Protein AF-Q9U0Q1-F1 (afdb_monomer)

Sequence (80 aa):
KNNNNEEPSDKHIEQYLKKIQYSLSTEWSPCSVTCGNGIQVRIKPGSADKPKDQLDYENDIEKKICKMEKCSSVFNVVNT

InterPro domains:
  IPR000884 Thrombospondin type-1 (TSP1) repeat [PF00090] (23-71)
  IPR000884 Thrombospondin type-1 (TSP1) repeat [PS50092] (19-72)
  IPR000884 Thrombospondin type-1 (TSP1) repeat [SM00209] (22-72)
  IPR003067 Plasmodium circumsporozoite protein [PR01303] (10-28)
  IPR003067 Plasmodium circumsporozoite protein [PR01303] (29-46)
  IPR003067 Plasmodium circumsporozoite protein [PR01303] (56-74)
  IPR003067 Plasmodium circumsporozoite protein [PR01303] (75-80)
  IPR036383 Thrombospondin type-1 repeat superfamily [G3DSA:2.20.100.10] (2-78)
  IPR036383 Thrombospondin type-1 repeat superfamily [SSF82895] (22-71)

Secondary structure (DSSP, 8-state):
------PPPHHHHHHHHHHHTTT--SSPPPPS-SSSEEEEEEE-GGGTTS-GGG--TTTTEEEEEEE-SPP---------

Solvent-accessible surface area (backbone atoms only — not comparable to full-atom values): 5124 Å² total; per-residue (Å²): 138,85,78,78,71,83,64,82,53,66,69,59,53,54,53,49,48,67,73,39,52,89,79,61,38,66,54,76,45,70,54,73,46,88,36,31,78,31,43,23,43,23,33,34,79,93,41,63,88,53,58,82,93,73,61,44,76,80,84,27,40,46,78,45,81,33,79,46,58,75,65,76,86,74,75,80,74,77,84,124

Nearest PDB structures (foldseek):
  3vdj-assembly1_A  TM=9.931E-01  e=5.796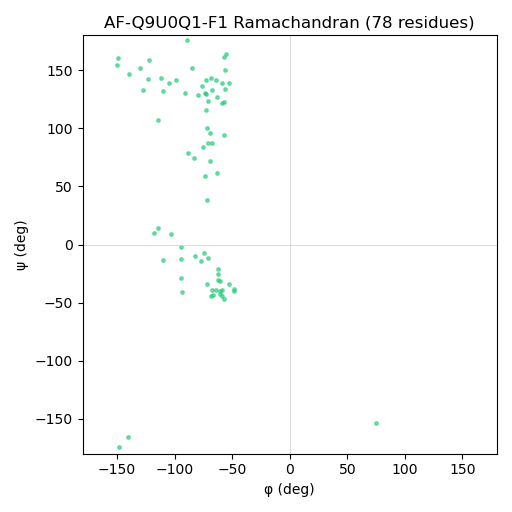E-12  Plasmodium falciparum 3D7
  7rxi-assembly1_A  TM=9.913E-01  e=3.687E-11  Plasmodium falciparum 3D7
  7rxj-assembly1_G  TM=9.794E-01  e=1.783E-10  Plasmodium falciparum 3D7
  8oil-assembly1_A  TM=5.929E-01  e=1.134E-09  Plasmodium falciparum
  1lsl-assembly1_A  TM=6.854E-01  e=6.039E-03  Homo sapiens

Structure (mmCIF, N/CA/C/O backbone):
data_AF-Q9U0Q1-F1
#
_entry.id   AF-Q9U0Q1-F1
#
loop_
_atom_site.group_PDB
_atom_site.id
_atom_site.type_symbol
_atom_site.label_atom_id
_atom_site.label_alt_id
_atom_site.label_comp_id
_atom_site.label_asym_id
_atom_site.label_entity_id
_atom_site.label_seq_id
_atom_site.pdbx_PDB_ins_code
_atom_site.Cartn_x
_atom_site.Cartn_y
_atom_site.Cartn_z
_atom_site.occupancy
_atom_site.B_iso_or_equiv
_atom_site.auth_seq_id
_atom_site.auth_comp_id
_atom_site.auth_asym_id
_atom_site.auth_atom_id
_atom_site.pdbx_PDB_model_num
ATOM 1 N N . LYS A 1 1 ? 11.043 6.796 29.524 1.00 37.19 1 LYS A N 1
ATOM 2 C CA . LYS A 1 1 ? 10.991 7.479 28.208 1.00 37.19 1 LYS A CA 1
ATOM 3 C C . LYS A 1 1 ? 10.186 6.580 27.279 1.00 37.19 1 LYS A C 1
ATOM 5 O O . LYS A 1 1 ? 10.716 5.667 26.670 1.00 37.19 1 LYS A O 1
ATOM 10 N N . ASN A 1 2 ? 8.873 6.730 27.365 1.00 44.81 2 ASN A N 1
ATOM 11 C CA . ASN A 1 2 ? 7.835 5.966 26.684 1.00 44.81 2 ASN A CA 1
ATOM 12 C C . ASN A 1 2 ? 7.561 6.626 25.332 1.00 44.81 2 ASN A C 1
ATOM 14 O O . ASN A 1 2 ? 6.610 7.385 25.179 1.00 44.81 2 ASN A O 1
ATOM 18 N N . ASN A 1 3 ? 8.436 6.366 24.366 1.00 45.88 3 ASN A N 1
ATOM 19 C CA . ASN A 1 3 ? 8.228 6.821 23.000 1.00 45.88 3 ASN A CA 1
ATOM 20 C C . ASN A 1 3 ? 7.308 5.813 22.300 1.00 45.88 3 ASN A C 1
ATOM 22 O O . ASN A 1 3 ? 7.767 5.012 21.494 1.00 45.88 3 ASN A O 1
ATOM 26 N N . ASN A 1 4 ? 6.012 5.846 22.623 1.00 48.47 4 ASN A N 1
ATOM 27 C CA . ASN A 1 4 ? 4.967 5.217 21.808 1.00 48.47 4 ASN A CA 1
ATOM 28 C C . ASN A 1 4 ? 4.740 6.064 20.545 1.00 48.47 4 ASN A C 1
ATOM 30 O O . ASN A 1 4 ? 3.648 6.575 20.304 1.00 48.47 4 ASN A O 1
ATOM 34 N N . ASN A 1 5 ? 5.797 6.249 19.754 1.00 52.03 5 ASN A N 1
ATOM 35 C CA . ASN A 1 5 ? 5.630 6.606 18.359 1.00 52.03 5 ASN A CA 1
ATOM 36 C C . ASN A 1 5 ? 5.042 5.347 17.720 1.00 52.03 5 ASN A C 1
ATOM 38 O O . ASN A 1 5 ? 5.780 4.399 17.470 1.00 52.03 5 ASN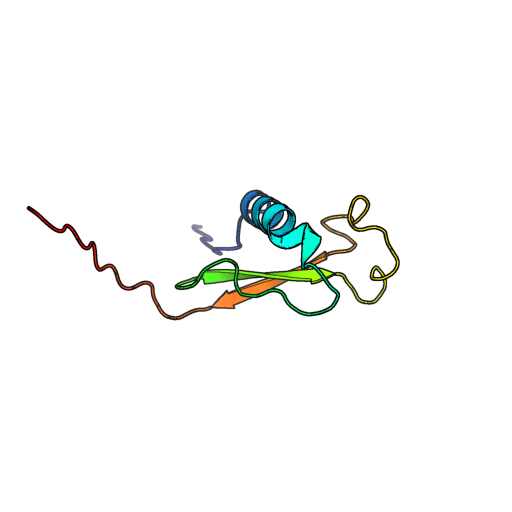 A O 1
ATOM 42 N N . GLU A 1 6 ? 3.713 5.303 17.589 1.00 62.72 6 GLU A N 1
ATOM 43 C CA . GLU A 1 6 ? 2.941 4.259 16.900 1.00 62.72 6 GLU A CA 1
ATOM 44 C C . GLU A 1 6 ? 3.298 4.238 15.406 1.00 62.72 6 GLU A C 1
ATOM 46 O O . GLU A 1 6 ? 2.483 4.521 14.528 1.00 62.72 6 GLU A O 1
ATOM 51 N N . GLU A 1 7 ? 4.558 3.964 15.104 1.00 64.44 7 GLU A N 1
ATOM 52 C CA . GLU A 1 7 ? 4.981 3.599 13.775 1.00 64.44 7 GLU A CA 1
ATOM 53 C C . GLU A 1 7 ? 4.472 2.171 13.526 1.00 64.44 7 GLU A C 1
ATOM 55 O O . GLU A 1 7 ? 4.630 1.299 14.392 1.00 64.44 7 GLU A O 1
ATOM 60 N N . PRO A 1 8 ? 3.786 1.911 12.401 1.00 70.38 8 PRO A N 1
ATOM 61 C CA . PRO A 1 8 ? 3.327 0.570 12.084 1.00 70.38 8 PRO A CA 1
ATOM 62 C C . PRO A 1 8 ? 4.532 -0.373 12.062 1.00 70.38 8 PRO A C 1
ATOM 64 O O . PRO A 1 8 ? 5.481 -0.141 11.322 1.00 70.38 8 PRO A O 1
ATOM 67 N N . SER A 1 9 ? 4.499 -1.430 12.878 1.00 82.44 9 SER A N 1
ATOM 68 C CA . SER A 1 9 ? 5.570 -2.433 12.909 1.00 82.44 9 SER A CA 1
ATOM 69 C C . SER A 1 9 ? 5.841 -2.966 11.500 1.00 82.44 9 SER A C 1
ATOM 71 O O . SER A 1 9 ? 4.887 -3.275 10.783 1.00 82.44 9 SER A O 1
ATOM 73 N N . ASP A 1 10 ? 7.112 -3.154 11.132 1.00 84.69 10 ASP A N 1
ATOM 74 C CA . ASP A 1 10 ? 7.512 -3.664 9.811 1.00 84.69 10 ASP A CA 1
ATOM 75 C C . ASP A 1 10 ? 6.744 -4.921 9.397 1.00 84.69 10 ASP A C 1
ATOM 77 O O . ASP A 1 10 ? 6.269 -5.039 8.269 1.00 84.69 10 ASP A O 1
ATOM 81 N N . LYS A 1 11 ? 6.481 -5.814 10.357 1.00 87.25 11 LYS A N 1
ATOM 82 C CA . LYS A 1 11 ? 5.680 -7.023 10.142 1.00 87.25 11 LYS A CA 1
ATOM 83 C C . LYS A 1 11 ? 4.263 -6.720 9.640 1.00 87.25 11 LYS A C 1
ATOM 85 O O . LYS A 1 11 ? 3.740 -7.449 8.800 1.00 87.25 11 LYS A O 1
ATOM 90 N N . HIS A 1 12 ? 3.620 -5.673 10.159 1.00 87.19 12 HIS A N 1
ATOM 91 C CA . HIS A 1 12 ? 2.290 -5.256 9.710 1.00 87.19 12 HIS A CA 1
ATOM 92 C C . HIS A 1 12 ? 2.336 -4.723 8.273 1.00 87.19 12 HIS A C 1
ATOM 94 O O . HIS A 1 12 ? 1.449 -5.017 7.470 1.00 87.19 12 HIS A O 1
ATOM 100 N N . ILE A 1 13 ? 3.393 -3.985 7.930 1.00 89.19 13 ILE A N 1
ATOM 101 C CA . ILE A 1 13 ? 3.587 -3.427 6.591 1.00 89.19 13 ILE A CA 1
ATOM 102 C C . ILE A 1 13 ? 3.863 -4.550 5.581 1.00 89.19 13 ILE A C 1
ATOM 104 O O . ILE A 1 13 ? 3.225 -4.588 4.532 1.00 89.19 13 ILE A O 1
ATOM 108 N N . GLU A 1 14 ? 4.720 -5.519 5.911 1.00 89.31 14 GLU A N 1
ATOM 109 C CA . GLU A 1 14 ? 4.974 -6.703 5.078 1.00 89.31 14 GLU A CA 1
ATOM 110 C C . GLU A 1 14 ? 3.709 -7.532 4.826 1.00 89.31 14 GLU A C 1
ATOM 112 O O . GLU A 1 14 ? 3.443 -7.966 3.701 1.00 89.31 14 GLU A O 1
ATOM 117 N N . GLN A 1 15 ? 2.903 -7.758 5.868 1.00 91.12 15 GLN A N 1
ATOM 118 C CA . GLN A 1 15 ? 1.623 -8.456 5.738 1.00 91.12 15 GLN A CA 1
ATOM 119 C C . GLN A 1 15 ? 0.678 -7.712 4.796 1.00 91.12 15 GLN A C 1
ATOM 121 O O . GLN A 1 15 ? 0.017 -8.329 3.956 1.00 91.12 15 GLN A O 1
ATOM 126 N N . TYR A 1 16 ? 0.627 -6.387 4.917 1.00 92.19 16 TYR A N 1
ATOM 127 C CA . TYR A 1 16 ? -0.194 -5.557 4.056 1.00 92.19 16 TYR A CA 1
ATOM 128 C C . TYR A 1 16 ? 0.298 -5.576 2.602 1.00 92.19 16 TYR A C 1
ATOM 130 O O . TYR A 1 16 ? -0.510 -5.790 1.700 1.00 92.19 16 TYR A O 1
ATOM 138 N N . LEU A 1 17 ? 1.611 -5.475 2.370 1.00 90.75 17 LEU A N 1
ATOM 139 C CA . LEU A 1 17 ? 2.229 -5.595 1.045 1.00 90.75 17 LEU A CA 1
ATOM 140 C C . LEU A 1 17 ? 1.887 -6.925 0.371 1.00 90.75 17 LEU A C 1
ATOM 142 O O . LEU A 1 17 ? 1.439 -6.929 -0.773 1.00 90.75 17 LEU A O 1
ATOM 146 N N . LYS A 1 18 ? 2.001 -8.046 1.095 1.00 90.44 18 LYS A N 1
ATOM 147 C CA . LYS A 1 18 ? 1.592 -9.369 0.590 1.00 90.44 18 LYS A CA 1
ATOM 148 C C . LYS A 1 18 ? 0.104 -9.417 0.243 1.00 90.44 18 LYS A C 1
ATOM 150 O O . LYS A 1 18 ? -0.266 -9.990 -0.778 1.00 90.44 18 LYS A O 1
ATOM 155 N N . LYS A 1 19 ? -0.754 -8.789 1.056 1.00 92.31 19 LYS A N 1
ATOM 156 C CA . LYS A 1 19 ? -2.206 -8.730 0.818 1.00 92.31 19 LYS A CA 1
ATOM 157 C C . LYS A 1 19 ? -2.553 -7.974 -0.466 1.00 92.31 19 LYS A C 1
ATOM 159 O O . LYS A 1 19 ? -3.465 -8.389 -1.175 1.00 92.31 19 LYS A O 1
ATOM 164 N N . ILE A 1 20 ? -1.849 -6.882 -0.762 1.00 91.62 20 ILE A N 1
ATOM 165 C CA . ILE A 1 20 ? -2.144 -6.024 -1.919 1.00 91.62 20 ILE A CA 1
ATOM 166 C C . ILE A 1 20 ? -1.190 -6.224 -3.100 1.00 91.62 20 ILE A C 1
ATOM 168 O O . ILE A 1 20 ? -1.264 -5.459 -4.056 1.00 91.62 20 ILE A O 1
ATOM 172 N N . GLN A 1 21 ? -0.316 -7.237 -3.071 1.00 89.25 21 GLN A N 1
ATOM 173 C CA . GLN A 1 21 ? 0.748 -7.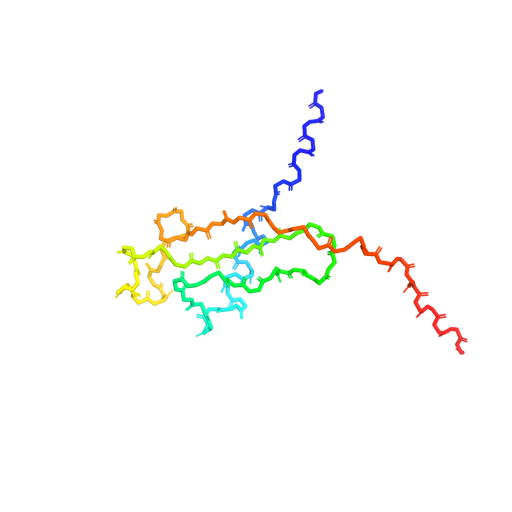454 -4.063 1.00 89.25 21 GLN A CA 1
ATOM 174 C C . GLN A 1 21 ? 0.255 -7.362 -5.518 1.00 89.25 21 GLN A C 1
ATOM 176 O O . GLN A 1 21 ? 0.889 -6.742 -6.370 1.00 89.25 21 GLN A O 1
ATOM 181 N N . TYR A 1 22 ? -0.930 -7.904 -5.810 1.00 88.19 22 TYR A N 1
ATOM 182 C CA . TYR A 1 22 ? -1.486 -7.904 -7.162 1.00 88.19 22 TYR A CA 1
ATOM 183 C C . TYR A 1 22 ? -1.961 -6.518 -7.612 1.00 88.19 22 TYR A C 1
ATOM 185 O O . TYR A 1 22 ? -1.781 -6.171 -8.777 1.00 88.19 22 TYR A O 1
ATOM 193 N N . SER A 1 23 ? -2.475 -5.699 -6.692 1.00 89.81 23 SER A N 1
ATOM 194 C CA . SER A 1 23 ? -2.925 -4.322 -6.938 1.00 89.81 23 SER A CA 1
ATOM 195 C C . SER A 1 23 ? -1.862 -3.259 -6.635 1.00 89.81 23 SER A C 1
ATOM 197 O O . SER A 1 23 ? -2.120 -2.071 -6.807 1.00 89.81 23 SER A O 1
ATOM 199 N N . LEU A 1 24 ? -0.682 -3.661 -6.156 1.00 91.44 24 LEU A N 1
ATOM 200 C CA . LEU A 1 24 ? 0.406 -2.749 -5.825 1.00 91.44 24 LEU A CA 1
ATOM 201 C C . LEU A 1 24 ? 0.951 -2.092 -7.102 1.00 91.44 24 LEU A C 1
ATOM 203 O O . LEU A 1 24 ? 1.182 -2.775 -8.104 1.00 91.44 24 LEU A O 1
ATOM 207 N N . SER A 1 25 ? 1.131 -0.773 -7.050 1.00 92.25 25 SER A N 1
ATOM 208 C CA . SER A 1 25 ? 1.588 0.067 -8.161 1.00 92.25 25 SER A CA 1
ATOM 209 C C . SER A 1 25 ? 2.395 1.263 -7.636 1.00 92.25 25 SER A C 1
ATOM 211 O O . SER A 1 25 ? 2.666 1.356 -6.437 1.00 92.25 25 SER A O 1
ATOM 213 N N . THR A 1 26 ? 2.778 2.179 -8.525 1.00 93.44 26 THR A N 1
ATOM 214 C CA . THR A 1 26 ? 3.412 3.459 -8.170 1.00 93.44 26 THR A CA 1
ATOM 215 C C . THR A 1 26 ? 2.457 4.452 -7.507 1.00 93.44 26 THR A C 1
ATOM 217 O O . THR A 1 26 ? 2.899 5.457 -6.951 1.00 93.44 26 THR A O 1
ATOM 220 N N . GLU A 1 27 ? 1.153 4.178 -7.536 1.00 94.56 27 GLU A N 1
ATOM 221 C CA . GLU A 1 27 ? 0.150 4.951 -6.812 1.00 94.56 27 GLU A CA 1
ATOM 222 C C . GLU A 1 27 ? 0.008 4.463 -5.370 1.00 94.56 27 GLU A C 1
ATOM 224 O O . GLU A 1 27 ? 0.233 3.293 -5.050 1.00 94.56 27 GLU A O 1
ATOM 229 N N . TRP A 1 28 ? -0.384 5.376 -4.480 1.00 94.75 28 TRP A N 1
ATOM 230 C CA . TRP A 1 28 ? -0.616 5.038 -3.078 1.00 94.75 28 TRP A CA 1
ATOM 231 C C . TRP A 1 28 ? -1.756 4.032 -2.935 1.00 94.75 28 TRP A C 1
ATOM 233 O O . TRP A 1 28 ? -2.876 4.278 -3.383 1.00 94.75 28 TRP A O 1
ATOM 243 N N . SER A 1 29 ? -1.482 2.930 -2.237 1.00 94.88 29 SER A N 1
ATOM 244 C CA . SER A 1 29 ? -2.502 1.965 -1.838 1.00 94.88 29 SER A CA 1
ATOM 245 C C . SER A 1 29 ? -3.604 2.628 -1.001 1.00 94.88 29 SER A C 1
ATOM 247 O O . SER A 1 29 ? -3.370 3.676 -0.384 1.00 94.88 29 SER A O 1
ATOM 249 N N . PRO A 1 30 ? -4.788 2.005 -0.869 1.00 94.81 30 PRO A N 1
ATOM 250 C CA . PRO A 1 30 ? -5.716 2.374 0.197 1.00 94.81 30 PRO A CA 1
ATOM 251 C C . PRO A 1 30 ? -5.039 2.281 1.576 1.00 94.81 30 PRO A C 1
ATOM 253 O O . PRO A 1 30 ? -3.967 1.695 1.724 1.00 94.81 30 PRO A O 1
ATOM 256 N N . CYS A 1 31 ? -5.644 2.884 2.598 1.00 94.44 31 CYS A N 1
ATOM 257 C CA . CYS A 1 31 ? -5.147 2.733 3.964 1.00 94.44 31 CYS A CA 1
ATOM 258 C C . CYS A 1 31 ? -5.272 1.263 4.408 1.00 94.44 31 CYS A C 1
ATOM 260 O O . CYS A 1 31 ? -6.251 0.594 4.067 1.00 94.44 31 CYS A O 1
ATOM 262 N N . SER A 1 32 ? -4.292 0.746 5.157 1.00 93.56 32 SER A N 1
ATOM 263 C CA . SER A 1 32 ? -4.318 -0.639 5.657 1.00 93.56 32 SER A CA 1
ATOM 264 C C . SER A 1 32 ? -5.493 -0.922 6.597 1.00 93.56 32 SER A C 1
ATOM 266 O O . SER A 1 32 ? -5.900 -2.076 6.749 1.00 93.56 32 SER A O 1
ATOM 268 N N . VAL A 1 33 ? -6.055 0.134 7.185 1.00 91.44 33 VAL A N 1
ATOM 269 C CA . VAL A 1 33 ? -7.201 0.121 8.094 1.00 91.44 33 VAL A CA 1
ATOM 270 C C . VAL A 1 33 ? -8.323 1.003 7.552 1.00 91.44 33 VAL A C 1
ATOM 272 O O . VAL A 1 33 ? -8.098 1.917 6.762 1.00 91.44 33 VAL A O 1
ATOM 275 N N . THR A 1 34 ? -9.546 0.753 8.010 1.00 90.94 34 THR A N 1
ATOM 276 C CA . THR A 1 34 ? -10.719 1.591 7.714 1.00 90.94 34 THR A CA 1
ATOM 277 C C . THR A 1 34 ? -10.987 2.640 8.795 1.00 90.94 34 THR A C 1
ATOM 279 O O . THR A 1 34 ? -11.767 3.559 8.569 1.00 90.94 34 THR A O 1
ATOM 282 N N . CYS A 1 35 ? -10.333 2.530 9.954 1.00 90.62 35 CYS A N 1
ATOM 283 C CA . CYS A 1 35 ? -10.429 3.456 11.078 1.00 90.62 35 CYS A CA 1
ATOM 284 C C . CYS A 1 35 ? -9.106 3.478 11.867 1.00 90.62 35 CYS A C 1
ATOM 286 O O . CYS A 1 35 ? -8.355 2.505 11.849 1.00 90.62 35 CYS A O 1
ATOM 288 N N . GLY A 1 36 ? -8.813 4.575 12.565 1.00 89.50 36 GLY A N 1
ATOM 289 C CA . GLY A 1 36 ? -7.586 4.752 13.342 1.00 89.50 36 GLY A CA 1
ATOM 290 C C . GLY A 1 36 ? -6.338 5.020 12.492 1.00 89.50 36 GLY A C 1
ATOM 291 O O . GLY A 1 36 ? -6.419 5.567 11.392 1.00 89.50 36 GLY A O 1
ATOM 292 N N . ASN A 1 37 ? -5.170 4.665 13.027 1.00 90.44 37 ASN A N 1
ATOM 293 C CA . ASN A 1 37 ? -3.879 4.834 12.359 1.00 90.44 37 ASN A CA 1
ATOM 294 C C . ASN A 1 37 ? -3.540 3.575 11.549 1.00 90.44 37 ASN A C 1
ATOM 296 O O . ASN A 1 37 ? -3.580 2.467 12.080 1.00 90.44 37 ASN A O 1
ATOM 300 N N . GLY A 1 38 ? -3.172 3.742 10.281 1.00 91.00 38 GLY A N 1
ATOM 301 C CA . GLY A 1 38 ? -2.700 2.657 9.423 1.00 91.00 38 GLY A CA 1
ATOM 302 C C . GLY A 1 38 ? -1.543 3.076 8.532 1.00 91.00 38 GLY A C 1
ATOM 303 O O . GLY A 1 38 ? -0.937 4.133 8.717 1.00 91.00 38 GLY A O 1
ATOM 304 N N . ILE A 1 39 ? -1.256 2.249 7.529 1.00 93.19 39 ILE A N 1
ATOM 305 C CA . ILE A 1 39 ? -0.193 2.489 6.553 1.00 93.19 39 ILE A CA 1
ATOM 306 C C . ILE A 1 39 ? -0.744 2.489 5.124 1.00 93.19 39 ILE A C 1
ATOM 308 O O . ILE A 1 39 ? -1.630 1.707 4.783 1.00 93.19 39 ILE A O 1
ATOM 312 N N . GLN A 1 40 ? -0.203 3.364 4.284 1.00 94.00 40 GLN A N 1
ATOM 313 C CA . GLN A 1 40 ? -0.297 3.281 2.830 1.00 94.00 40 GLN A CA 1
ATOM 314 C C . GLN A 1 40 ? 1.085 2.981 2.270 1.00 94.00 40 GLN A C 1
ATOM 316 O O . GLN A 1 40 ? 2.091 3.494 2.767 1.00 94.00 40 GLN A O 1
ATOM 321 N N . VAL A 1 41 ? 1.121 2.179 1.214 1.00 94.50 41 VAL A N 1
ATOM 322 C CA . VAL A 1 41 ? 2.358 1.779 0.548 1.00 94.50 41 VAL A CA 1
ATOM 323 C C . VAL A 1 41 ? 2.254 2.005 -0.953 1.00 94.50 41 VAL A C 1
ATOM 325 O O . VAL A 1 41 ? 1.159 1.982 -1.517 1.00 94.50 41 VAL A O 1
ATOM 328 N N . ARG A 1 42 ? 3.393 2.239 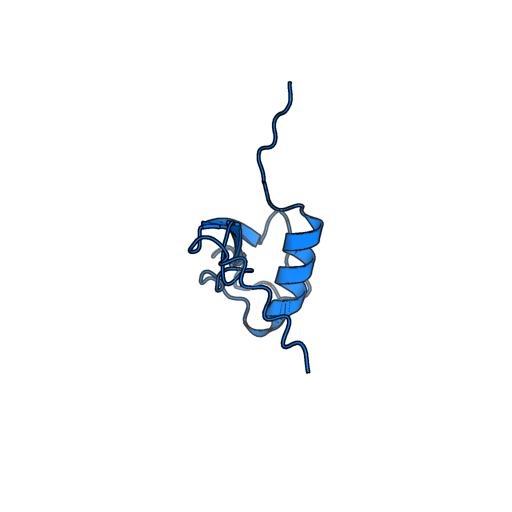-1.598 1.00 94.69 42 ARG A N 1
ATOM 329 C CA . ARG A 1 42 ? 3.511 2.298 -3.060 1.00 94.69 42 ARG A CA 1
ATOM 330 C C . ARG A 1 42 ? 4.888 1.839 -3.515 1.00 94.69 42 ARG A C 1
ATOM 332 O O . ARG A 1 42 ? 5.837 1.873 -2.734 1.00 94.69 42 ARG A O 1
ATOM 339 N N . ILE A 1 43 ? 4.997 1.469 -4.783 1.00 93.94 43 ILE A N 1
ATOM 340 C CA . ILE A 1 43 ? 6.279 1.223 -5.448 1.00 93.94 43 ILE A CA 1
ATOM 341 C C . ILE A 1 43 ? 6.916 2.577 -5.765 1.00 93.94 43 ILE A C 1
ATOM 343 O O . ILE A 1 43 ? 6.237 3.494 -6.237 1.00 93.94 43 ILE A O 1
ATOM 347 N N . LYS A 1 44 ? 8.218 2.722 -5.523 1.00 94.06 44 LYS A N 1
ATOM 348 C CA . LYS A 1 44 ? 8.961 3.905 -5.962 1.00 94.06 44 LYS A CA 1
ATOM 349 C C . LYS A 1 44 ? 8.861 4.041 -7.481 1.00 94.06 44 LYS A C 1
ATOM 351 O O . LYS A 1 44 ? 9.031 3.044 -8.179 1.00 94.06 44 LYS A O 1
ATOM 356 N N . PRO A 1 45 ? 8.680 5.256 -8.027 1.00 90.31 45 PRO A N 1
ATOM 357 C CA . PRO A 1 45 ? 8.661 5.454 -9.476 1.00 90.31 45 PRO A CA 1
ATOM 358 C C . PRO A 1 45 ? 9.896 4.881 -10.195 1.00 90.31 45 PRO A C 1
ATOM 360 O O . PRO A 1 45 ? 9.765 4.352 -11.289 1.00 90.31 45 PRO A O 1
ATOM 363 N N . GLY A 1 46 ? 11.076 4.911 -9.559 1.00 90.25 46 GLY A N 1
ATOM 364 C CA . GLY A 1 46 ? 12.313 4.324 -10.103 1.00 90.25 46 GLY A CA 1
ATOM 365 C C . GLY A 1 46 ? 12.398 2.791 -10.048 1.00 90.25 46 GLY A C 1
ATOM 366 O O . GLY A 1 46 ? 13.326 2.215 -10.604 1.00 90.25 46 GLY A O 1
ATOM 367 N N . SER A 1 47 ? 11.442 2.138 -9.389 1.00 91.00 47 SER A N 1
ATOM 368 C CA . SER A 1 47 ? 11.371 0.684 -9.209 1.00 91.00 47 SER A CA 1
ATOM 369 C C . SER A 1 47 ? 10.119 0.092 -9.864 1.00 91.00 47 SER A C 1
ATOM 371 O O . SER A 1 47 ? 9.815 -1.078 -9.655 1.00 91.00 47 SER A O 1
ATOM 373 N N . ALA A 1 48 ? 9.392 0.886 -10.658 1.00 87.50 48 ALA A N 1
ATOM 374 C CA . ALA A 1 48 ? 8.162 0.482 -11.339 1.00 87.50 48 ALA A CA 1
ATOM 375 C C . ALA A 1 48 ? 8.379 -0.654 -12.354 1.00 87.50 48 ALA A C 1
ATOM 377 O O . ALA A 1 48 ? 7.487 -1.477 -12.547 1.00 87.50 48 ALA A O 1
ATOM 378 N N . ASP A 1 49 ? 9.571 -0.716 -12.953 1.00 88.00 49 ASP A N 1
ATOM 379 C CA . ASP A 1 49 ? 9.947 -1.737 -13.937 1.00 88.00 49 ASP A CA 1
ATOM 380 C C . ASP A 1 49 ? 10.405 -3.055 -13.293 1.00 88.00 49 ASP A C 1
ATOM 382 O O . ASP A 1 49 ? 10.583 -4.061 -13.984 1.00 88.00 49 ASP A O 1
ATOM 386 N N . LYS A 1 50 ? 10.614 -3.075 -11.968 1.00 88.69 50 LYS A N 1
ATOM 387 C CA . LYS A 1 50 ? 11.010 -4.294 -11.262 1.00 88.69 50 LYS A CA 1
ATOM 388 C C . LYS A 1 50 ? 9.828 -5.257 -11.163 1.00 88.69 50 LYS A C 1
ATOM 390 O O . LYS A 1 50 ? 8.694 -4.835 -10.915 1.00 88.69 50 LYS A O 1
ATOM 395 N N . PRO A 1 51 ? 10.073 -6.567 -11.302 1.00 86.12 51 PRO 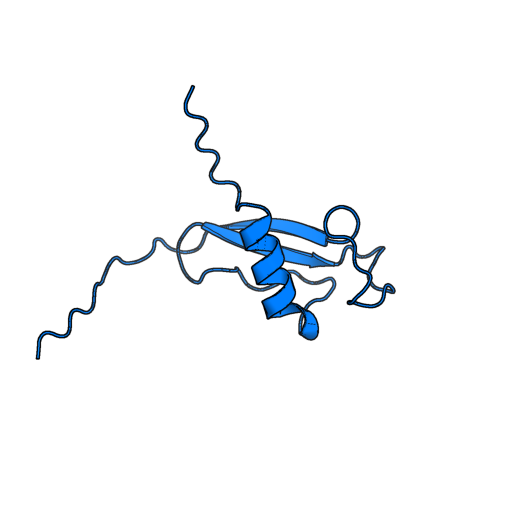A N 1
ATOM 396 C CA . PRO A 1 51 ? 9.020 -7.546 -11.122 1.00 86.12 51 PRO A CA 1
ATOM 397 C C . PRO A 1 51 ? 8.608 -7.580 -9.639 1.00 86.12 51 PRO A C 1
ATOM 399 O O . PRO A 1 51 ? 9.426 -7.385 -8.736 1.00 86.12 51 PRO A O 1
ATOM 402 N N . LYS A 1 52 ? 7.306 -7.760 -9.381 1.00 81.94 52 LYS A N 1
ATOM 403 C CA . LYS A 1 52 ? 6.704 -7.546 -8.049 1.00 81.94 52 LYS A CA 1
ATOM 404 C C . LYS A 1 52 ? 7.263 -8.469 -6.961 1.00 81.94 52 LYS A C 1
ATOM 406 O O . LYS A 1 52 ? 7.223 -8.123 -5.787 1.00 81.94 52 LYS A O 1
ATOM 411 N N . ASP A 1 53 ? 7.765 -9.630 -7.358 1.00 82.38 53 ASP A N 1
ATOM 412 C CA . ASP A 1 53 ? 8.414 -10.643 -6.526 1.00 82.38 53 ASP A CA 1
ATOM 413 C C . ASP A 1 53 ? 9.859 -10.289 -6.134 1.00 82.38 53 ASP A C 1
ATOM 415 O O . ASP A 1 53 ? 10.396 -10.902 -5.216 1.00 82.38 53 ASP A O 1
ATOM 419 N N . GLN A 1 54 ? 10.474 -9.29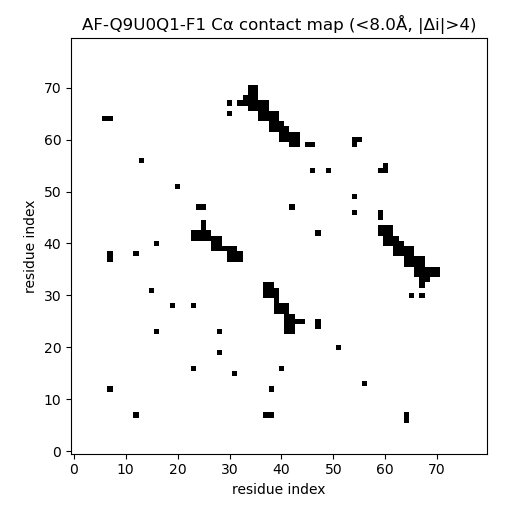5 -6.784 1.00 86.19 54 GLN A N 1
ATOM 420 C CA . GLN A 1 54 ? 11.843 -8.830 -6.509 1.00 86.19 54 GLN A CA 1
ATOM 421 C C . GLN A 1 54 ? 11.893 -7.401 -5.955 1.00 86.19 54 GLN A C 1
ATOM 423 O O . GLN A 1 54 ? 12.954 -6.775 -5.945 1.00 86.19 54 GLN A O 1
ATOM 428 N N . LEU A 1 55 ? 10.755 -6.858 -5.520 1.00 86.88 55 LEU A N 1
ATOM 429 C CA . LEU A 1 55 ? 10.720 -5.552 -4.871 1.00 86.88 55 LEU A CA 1
ATOM 430 C C . LEU A 1 55 ? 11.344 -5.644 -3.480 1.00 86.88 55 LEU A C 1
ATOM 432 O O . LEU A 1 55 ? 10.886 -6.406 -2.627 1.00 86.88 55 LEU A O 1
ATOM 436 N N . ASP A 1 56 ? 12.361 -4.824 -3.244 1.00 89.75 56 ASP A N 1
ATOM 437 C CA . ASP A 1 56 ? 12.977 -4.700 -1.934 1.00 89.75 56 ASP A CA 1
ATOM 438 C C . ASP A 1 56 ? 12.143 -3.798 -1.009 1.00 89.75 56 ASP A C 1
ATOM 440 O O . ASP A 1 56 ? 11.789 -2.667 -1.354 1.00 89.75 56 ASP A O 1
ATOM 444 N N . TYR A 1 57 ? 11.840 -4.295 0.192 1.00 86.69 57 TYR A N 1
ATOM 445 C CA . TYR A 1 57 ? 1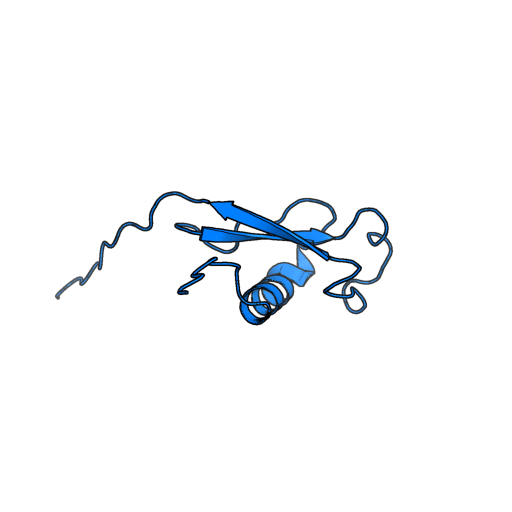0.979 -3.620 1.170 1.00 86.69 57 TYR A CA 1
ATOM 446 C C . TYR A 1 57 ? 11.509 -2.247 1.620 1.00 86.69 57 TYR A C 1
ATOM 448 O O . TYR A 1 57 ? 10.716 -1.351 1.915 1.00 86.69 57 TYR A O 1
ATOM 456 N N . GLU A 1 58 ? 12.828 -2.060 1.656 1.00 87.62 58 GLU A N 1
ATOM 457 C CA . GLU A 1 58 ? 13.465 -0.819 2.112 1.00 87.62 58 GLU A CA 1
ATOM 458 C C . GLU A 1 58 ? 13.760 0.135 0.947 1.00 87.62 58 GLU A C 1
ATOM 460 O O . GLU A 1 58 ? 13.557 1.353 1.026 1.00 87.62 58 GLU A O 1
ATOM 465 N N . ASN A 1 59 ? 14.221 -0.414 -0.175 1.00 89.50 59 ASN A N 1
ATOM 466 C CA . ASN A 1 59 ? 14.728 0.376 -1.286 1.00 89.50 59 ASN A CA 1
ATOM 467 C C . ASN A 1 59 ? 13.684 0.661 -2.357 1.00 89.50 59 ASN A C 1
ATOM 469 O O . ASN A 1 59 ? 13.784 1.714 -2.979 1.00 89.50 59 ASN A O 1
ATOM 473 N N . ASP A 1 60 ? 12.683 -0.197 -2.550 1.00 93.00 60 ASP A N 1
ATOM 474 C CA . ASP A 1 60 ? 11.724 -0.082 -3.655 1.00 93.00 60 ASP A CA 1
ATOM 475 C C . ASP A 1 60 ? 10.313 0.309 -3.209 1.00 93.00 60 ASP A C 1
ATOM 477 O O . ASP A 1 60 ? 9.496 0.702 -4.043 1.00 93.00 60 ASP A O 1
ATOM 481 N N . ILE A 1 61 ? 10.025 0.246 -1.907 1.00 92.69 61 ILE A N 1
ATOM 482 C CA . ILE A 1 61 ? 8.710 0.561 -1.346 1.00 92.69 61 ILE A CA 1
ATOM 483 C C . ILE A 1 61 ? 8.764 1.866 -0.555 1.00 92.69 61 ILE A C 1
ATOM 485 O O . ILE A 1 61 ? 9.624 2.073 0.297 1.00 92.69 61 ILE A O 1
ATOM 489 N N . GLU A 1 62 ? 7.804 2.750 -0.810 1.00 93.62 62 GLU A N 1
ATOM 490 C CA . GLU A 1 62 ? 7.535 3.898 0.052 1.00 93.62 62 GLU A CA 1
ATOM 491 C C . GLU A 1 62 ? 6.359 3.610 0.975 1.00 93.62 62 GLU A C 1
ATOM 493 O O . GLU A 1 62 ? 5.364 3.003 0.573 1.00 93.62 62 GLU A O 1
ATOM 498 N N . LYS A 1 63 ? 6.472 4.087 2.214 1.00 91.62 63 LYS A N 1
ATOM 499 C CA . LYS A 1 63 ? 5.528 3.845 3.304 1.00 91.62 63 LYS A CA 1
ATOM 500 C C . LYS A 1 63 ? 5.135 5.199 3.884 1.00 91.62 63 LYS A C 1
ATOM 502 O O . LYS A 1 63 ? 5.999 6.036 4.141 1.00 91.62 63 LYS A O 1
ATOM 507 N N . LYS A 1 64 ? 3.843 5.430 4.098 1.00 92.88 64 LYS A N 1
ATOM 508 C CA . LYS A 1 64 ? 3.359 6.613 4.821 1.00 92.88 64 LYS A CA 1
ATOM 509 C C . LYS A 1 64 ? 2.215 6.252 5.750 1.00 92.88 64 LYS A C 1
ATOM 511 O O . LYS A 1 64 ? 1.391 5.397 5.427 1.00 92.88 64 LYS A O 1
ATOM 516 N N . ILE A 1 65 ? 2.138 6.942 6.880 1.00 91.31 65 ILE A N 1
ATOM 517 C CA . ILE A 1 65 ? 1.041 6.768 7.831 1.00 91.31 65 ILE A CA 1
ATOM 518 C C . ILE A 1 65 ? -0.225 7.416 7.263 1.00 91.31 65 ILE A C 1
ATOM 520 O O . ILE A 1 65 ? -0.206 8.576 6.849 1.00 91.31 65 ILE A O 1
ATOM 524 N N . CYS A 1 66 ? -1.330 6.676 7.280 1.00 92.38 66 CYS A N 1
ATOM 525 C CA . CYS A 1 66 ? -2.670 7.202 7.036 1.00 92.38 66 CYS A CA 1
ATOM 526 C C . CYS A 1 66 ? -3.437 7.296 8.356 1.00 92.38 66 CYS A C 1
ATOM 528 O O . CYS A 1 66 ? -3.354 6.406 9.202 1.00 92.38 66 CYS A O 1
ATOM 530 N N . LYS A 1 67 ? -4.184 8.388 8.531 1.00 91.81 67 LYS A N 1
ATOM 531 C CA . LYS A 1 67 ? -5.037 8.624 9.699 1.00 91.81 67 LYS A CA 1
ATOM 532 C C . LYS A 1 67 ? -6.485 8.632 9.238 1.00 91.81 67 LYS A C 1
ATOM 534 O O . LYS A 1 67 ? -6.908 9.567 8.562 1.00 91.81 67 LYS A O 1
ATOM 539 N N . MET A 1 68 ? -7.205 7.572 9.569 1.00 90.31 68 MET A N 1
ATOM 540 C CA . MET A 1 68 ? -8.632 7.433 9.310 1.00 90.31 68 MET A CA 1
ATOM 541 C C . MET A 1 68 ? -9.437 8.003 10.483 1.00 90.31 68 MET A C 1
ATOM 543 O O . MET A 1 68 ? -8.883 8.417 11.507 1.00 90.31 68 MET A O 1
ATOM 547 N N . GLU A 1 69 ? -10.761 8.014 10.350 1.00 90.69 69 GLU A N 1
ATOM 548 C CA . GLU A 1 69 ? -11.646 8.353 11.462 1.00 90.69 69 GLU A CA 1
ATOM 549 C C . GLU A 1 69 ? -11.393 7.436 12.661 1.00 90.69 69 GLU A C 1
ATOM 551 O O . GLU A 1 69 ? -10.987 6.281 12.510 1.00 90.69 69 GLU A O 1
ATOM 556 N N . LYS A 1 70 ? -11.624 7.941 13.876 1.00 87.44 70 LYS A N 1
ATOM 557 C CA . LYS A 1 70 ? -11.475 7.128 15.087 1.00 87.44 70 LYS A CA 1
ATOM 558 C C . LYS A 1 70 ? -12.362 5.889 14.978 1.00 87.44 70 LYS A C 1
ATOM 560 O O . LYS A 1 70 ? -13.532 5.996 14.623 1.00 87.44 70 LYS A O 1
ATOM 565 N N . CYS A 1 71 ? -11.810 4.726 15.311 1.00 86.94 71 CYS A N 1
ATOM 566 C CA . CYS A 1 71 ? -12.593 3.500 15.351 1.00 86.94 71 CYS A CA 1
ATOM 567 C C . CYS A 1 71 ? -13.745 3.661 16.343 1.00 86.94 71 CYS A C 1
ATOM 569 O O . CYS A 1 71 ? -13.524 3.949 17.520 1.00 86.94 71 CYS A O 1
ATOM 571 N N . SER A 1 72 ? -14.972 3.489 15.857 1.00 84.44 72 SER A N 1
ATOM 572 C CA . SER A 1 72 ? -16.139 3.451 16.722 1.00 84.44 72 SER A CA 1
ATOM 573 C C . SER A 1 72 ? -16.118 2.122 17.471 1.00 84.44 72 SER A C 1
ATOM 575 O O . SER A 1 72 ? -16.208 1.065 16.849 1.00 84.44 72 SER A O 1
ATOM 577 N N . SER A 1 73 ? -15.973 2.153 18.796 1.00 68.75 73 SER A N 1
ATOM 578 C CA . SER A 1 73 ? -15.981 0.959 19.658 1.00 68.75 73 SER A CA 1
ATOM 579 C C . SER A 1 73 ? -17.375 0.332 19.789 1.00 68.75 73 SER A C 1
ATOM 581 O O . SER A 1 73 ? -17.752 -0.116 20.872 1.00 68.75 73 SER A O 1
ATOM 583 N N . VAL A 1 74 ? -18.171 0.305 18.716 1.00 64.75 74 VAL A N 1
ATOM 584 C CA . VAL A 1 74 ? -19.448 -0.408 18.713 1.00 64.75 74 VAL A CA 1
ATOM 585 C C . VAL A 1 74 ? -19.130 -1.892 18.613 1.00 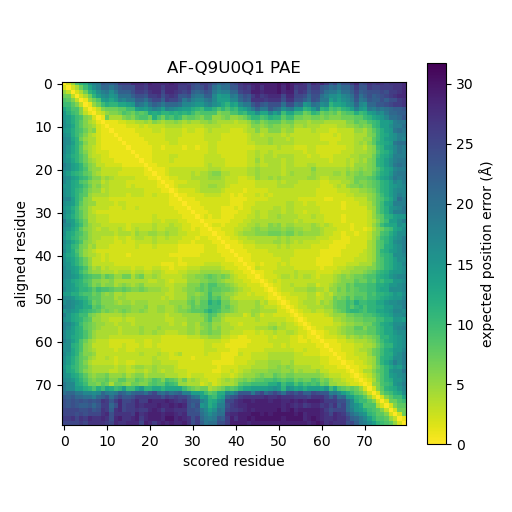64.75 74 VAL A C 1
ATOM 587 O O . VAL A 1 74 ? -19.118 -2.493 17.540 1.00 64.75 74 VAL A O 1
ATOM 590 N N . PHE A 1 75 ? -18.855 -2.488 19.770 1.00 59.09 75 PHE A N 1
ATOM 591 C CA . PHE A 1 75 ? -19.096 -3.900 19.986 1.00 59.09 75 PHE A CA 1
ATOM 592 C C . PHE A 1 75 ? -20.583 -4.125 19.710 1.00 59.09 75 PHE A C 1
ATOM 594 O O . PHE A 1 75 ? -21.422 -3.928 20.586 1.00 59.09 75 PHE A O 1
ATOM 601 N N . ASN A 1 76 ? -20.929 -4.520 18.486 1.00 53.75 76 ASN A N 1
ATOM 602 C CA . ASN A 1 76 ? -22.204 -5.174 18.232 1.00 53.75 76 ASN A CA 1
ATOM 603 C C . ASN A 1 76 ? -22.128 -6.561 18.884 1.00 53.75 76 ASN A C 1
ATOM 605 O O . ASN A 1 76 ? -22.001 -7.577 18.205 1.00 53.75 76 ASN A O 1
ATOM 609 N N . VAL A 1 77 ? -22.162 -6.603 20.220 1.00 57.97 77 VAL A N 1
ATOM 610 C CA . VAL A 1 77 ? -22.652 -7.778 20.934 1.00 57.97 77 VAL A CA 1
ATOM 611 C C . VAL A 1 77 ? -24.137 -7.808 20.615 1.00 57.97 77 VAL A C 1
ATOM 613 O O . VAL A 1 77 ? -24.956 -7.205 21.304 1.00 57.97 77 VAL A O 1
ATOM 616 N N . VAL A 1 78 ? -24.481 -8.450 19.501 1.00 58.69 78 VAL A N 1
ATOM 617 C CA . VAL A 1 78 ? -25.854 -8.875 19.265 1.00 58.69 78 VAL A CA 1
ATOM 618 C C . VAL A 1 78 ? -26.063 -10.025 20.238 1.00 58.69 78 VAL A C 1
ATOM 620 O O . VAL A 1 78 ? -25.737 -11.173 19.953 1.00 58.69 78 VAL A O 1
ATOM 623 N N . ASN A 1 79 ? -26.479 -9.686 21.454 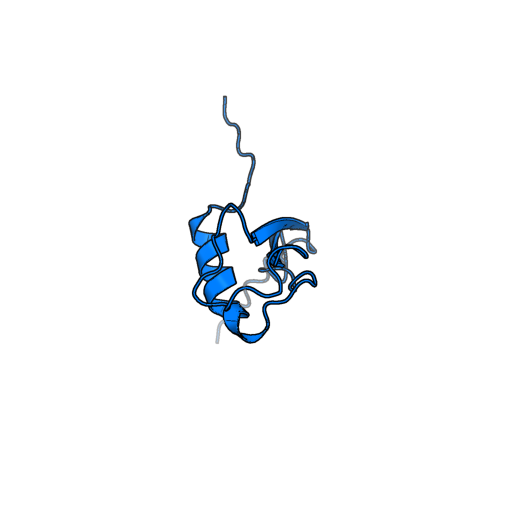1.00 45.75 79 ASN A N 1
ATOM 624 C CA . ASN A 1 79 ? -26.902 -10.663 22.437 1.00 45.75 79 ASN A CA 1
ATOM 625 C C . ASN A 1 79 ? -28.252 -11.193 21.940 1.00 45.75 79 ASN A C 1
ATOM 627 O O . ASN A 1 79 ? -29.260 -10.495 22.050 1.00 45.75 79 ASN A O 1
ATOM 631 N N . THR A 1 80 ? -28.246 -12.368 21.312 1.00 46.91 80 THR A N 1
ATOM 632 C CA . THR A 1 80 ? -29.455 -13.174 21.094 1.00 46.91 80 THR A CA 1
ATOM 633 C C . THR A 1 80 ? -29.306 -14.460 21.881 1.00 46.91 80 THR A C 1
ATOM 635 O O . THR A 1 80 ? -28.181 -15.008 21.865 1.00 46.91 80 THR A O 1
#

Organism: Plasmodium falciparum (NCBI:txid5833)

pLDDT: mean 83.27, std 14.98, range [37.19, 94.88]

Radius of gyration: 15.6 Å; Cα contacts (8 Å, |Δi|>4): 92; chains: 1; bounding box: 44×22×42 Å

Mean predicted aligned error: 8.22 Å

Foldseek 3Di:
DPPPPVDPPPVLVVVLCVVCLVVAEQDWDDFSDQAAKGKIKHFPPVCRPPDSVPADPPPGMDMDIDHHHHDDPPPPPVPD